Protein AF-A0A164NKY0-F1 (afdb_monomer_lite)

Structure (mmCIF, N/CA/C/O backbone):
data_AF-A0A164NKY0-F1
#
_entry.id   AF-A0A164NKY0-F1
#
loop_
_atom_site.group_PDB
_atom_site.id
_atom_site.type_symbol
_atom_site.label_atom_id
_atom_site.label_alt_id
_atom_site.label_comp_id
_atom_site.label_asym_id
_atom_site.label_entity_id
_atom_site.label_seq_id
_atom_site.pdbx_PDB_ins_code
_atom_site.Cartn_x
_atom_site.Cartn_y
_atom_site.Cartn_z
_atom_site.occupancy
_atom_site.B_iso_or_equiv
_atom_site.auth_seq_id
_atom_site.auth_comp_id
_atom_site.auth_asym_id
_atom_site.auth_atom_id
_atom_site.pdbx_PDB_model_num
ATOM 1 N N . MET A 1 1 ? 16.008 -8.979 -1.011 1.00 47.66 1 MET A N 1
ATOM 2 C CA . MET A 1 1 ? 15.464 -9.259 -2.356 1.00 47.66 1 MET A CA 1
ATOM 3 C C . MET A 1 1 ? 15.990 -10.610 -2.784 1.00 47.66 1 MET A C 1
ATOM 5 O O . MET A 1 1 ? 17.204 -10.766 -2.789 1.00 47.66 1 MET A O 1
ATOM 9 N N . LEU A 1 2 ? 15.122 -11.589 -3.060 1.00 45.28 2 LEU A N 1
ATOM 10 C CA . LEU A 1 2 ? 15.599 -12.818 -3.696 1.00 45.28 2 LEU A CA 1
ATOM 11 C C . LEU A 1 2 ? 16.112 -12.470 -5.105 1.00 45.28 2 LEU A C 1
ATOM 13 O O . LEU A 1 2 ? 15.476 -11.650 -5.774 1.00 45.28 2 LEU A O 1
ATOM 17 N N . PRO A 1 3 ? 17.223 -13.071 -5.559 1.00 47.56 3 PRO A N 1
ATOM 18 C CA . PRO A 1 3 ? 17.663 -12.946 -6.94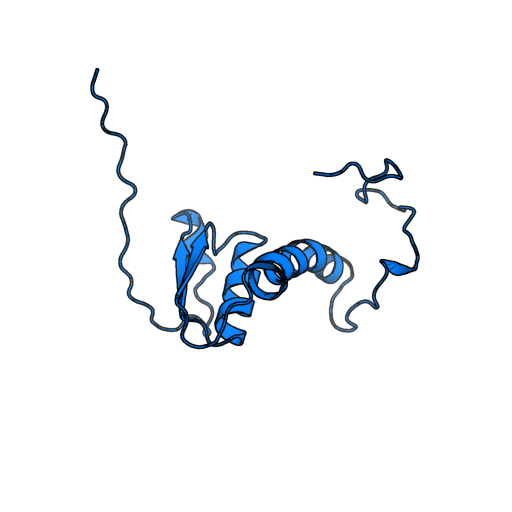1 1.00 47.56 3 PRO A CA 1
ATOM 19 C C . PRO A 1 3 ? 16.525 -13.362 -7.873 1.00 47.56 3 PRO A C 1
ATOM 21 O O . PRO A 1 3 ? 15.859 -14.370 -7.623 1.00 47.56 3 PRO A O 1
ATOM 24 N N . ASN A 1 4 ? 16.295 -12.611 -8.953 1.00 55.75 4 ASN A N 1
ATOM 25 C CA . ASN A 1 4 ? 15.495 -13.143 -10.048 1.00 55.75 4 ASN A CA 1
ATOM 26 C C . ASN A 1 4 ? 16.246 -14.383 -10.567 1.00 55.75 4 ASN A C 1
ATOM 28 O O . ASN A 1 4 ? 17.385 -14.219 -11.005 1.00 55.75 4 ASN A O 1
ATOM 32 N N . PRO A 1 5 ? 15.669 -15.599 -10.536 1.00 56.28 5 PRO A N 1
ATOM 33 C CA . PRO A 1 5 ? 16.366 -16.809 -10.984 1.00 56.28 5 PRO A CA 1
ATOM 34 C C . PRO A 1 5 ? 16.797 -16.753 -12.461 1.00 56.28 5 PRO A C 1
ATOM 36 O O . PRO A 1 5 ? 17.580 -17.586 -12.898 1.00 56.28 5 PRO A O 1
ATOM 39 N N . HIS A 1 6 ? 16.321 -15.755 -13.216 1.00 62.19 6 HIS A N 1
ATOM 40 C CA . HIS A 1 6 ? 16.666 -15.506 -14.616 1.00 62.19 6 HIS A CA 1
ATOM 41 C C . HIS A 1 6 ? 17.584 -14.289 -14.838 1.00 62.19 6 HIS A C 1
ATOM 43 O O . HIS A 1 6 ? 17.803 -13.910 -15.981 1.00 62.19 6 HIS A O 1
ATOM 49 N N . GLY A 1 7 ? 18.095 -13.646 -13.780 1.00 60.97 7 GLY A N 1
ATOM 50 C CA . GLY A 1 7 ? 19.156 -12.625 -13.848 1.00 60.97 7 GLY A CA 1
ATOM 51 C C . GLY A 1 7 ? 18.823 -11.282 -14.520 1.00 60.97 7 GLY A C 1
ATOM 52 O O . GLY A 1 7 ? 19.554 -10.319 -14.315 1.00 60.97 7 GLY A O 1
ATOM 53 N N . HIS A 1 8 ? 17.736 -11.172 -15.286 1.00 72.94 8 HIS A N 1
ATOM 54 C CA . HIS A 1 8 ? 17.423 -9.975 -16.076 1.00 72.94 8 HIS A CA 1
ATOM 55 C C . HIS A 1 8 ? 16.369 -9.087 -15.392 1.00 72.94 8 HIS A C 1
ATOM 57 O O . HIS A 1 8 ? 15.423 -9.588 -14.776 1.00 72.94 8 HIS A O 1
ATOM 63 N N . GLY A 1 9 ? 16.543 -7.766 -15.485 1.00 79.75 9 GLY A N 1
ATOM 64 C CA . GLY A 1 9 ? 15.544 -6.764 -15.096 1.00 79.75 9 GLY A CA 1
ATOM 65 C C . GLY A 1 9 ? 14.626 -6.386 -16.264 1.00 79.75 9 GLY A C 1
ATOM 66 O O . GLY A 1 9 ? 14.831 -6.832 -17.386 1.00 79.75 9 GLY A O 1
ATOM 67 N N . THR A 1 10 ? 13.623 -5.545 -16.010 1.00 85.75 10 THR A N 1
ATOM 68 C CA . THR A 1 10 ? 12.637 -5.116 -17.025 1.00 85.75 10 THR A CA 1
ATOM 69 C C . THR A 1 10 ? 12.901 -3.718 -17.590 1.00 85.75 10 THR A C 1
ATOM 71 O O . THR A 1 10 ? 12.074 -3.188 -18.321 1.00 85.75 10 THR A O 1
ATOM 74 N N . ALA A 1 11 ? 14.028 -3.091 -17.244 1.00 88.06 11 ALA A N 1
ATOM 75 C CA . ALA A 1 11 ? 14.463 -1.820 -17.827 1.00 88.06 11 ALA A CA 1
ATOM 76 C C . ALA A 1 11 ? 15.191 -2.072 -19.161 1.00 88.06 11 ALA A C 1
ATOM 78 O O . ALA A 1 11 ? 16.393 -1.847 -19.276 1.00 88.06 11 ALA A O 1
ATOM 79 N N . ALA A 1 12 ? 14.457 -2.613 -20.129 1.00 87.88 12 ALA A N 1
ATOM 80 C CA . ALA A 1 12 ? 14.919 -2.988 -21.461 1.00 87.88 12 ALA A CA 1
ATOM 81 C C . ALA A 1 12 ? 13.740 -2.897 -22.444 1.00 87.88 12 ALA A C 1
ATOM 83 O O . ALA A 1 12 ? 12.588 -2.869 -22.008 1.00 87.88 12 ALA A O 1
ATOM 84 N N . GLU A 1 13 ? 14.014 -2.860 -23.750 1.00 87.69 13 GLU A N 1
ATOM 85 C CA . GLU A 1 13 ? 12.959 -2.889 -24.780 1.00 87.69 13 GLU A CA 1
ATOM 86 C C . GLU A 1 13 ? 12.139 -4.183 -24.707 1.00 87.69 13 GLU A C 1
ATOM 88 O O . GLU A 1 13 ? 10.921 -4.165 -24.872 1.00 87.69 13 GLU A O 1
ATOM 93 N N . GLU A 1 14 ? 12.802 -5.290 -24.371 1.00 85.94 14 GLU A N 1
ATOM 94 C CA . GLU A 1 14 ? 12.193 -6.599 -24.179 1.00 85.94 14 GLU A CA 1
ATOM 95 C C . GLU A 1 14 ? 12.794 -7.288 -22.952 1.00 85.94 14 GLU A C 1
ATOM 97 O O . GLU A 1 14 ? 13.980 -7.145 -22.646 1.00 85.94 14 GLU A O 1
ATOM 102 N N . ALA A 1 15 ? 11.976 -8.063 -22.239 1.00 85.81 15 ALA A N 1
ATOM 103 C CA . ALA A 1 15 ? 12.429 -8.852 -21.103 1.00 85.81 15 ALA A CA 1
ATOM 104 C C . ALA A 1 15 ? 11.730 -10.220 -21.090 1.00 85.81 15 ALA A C 1
ATOM 106 O O . ALA A 1 15 ? 10.498 -10.276 -21.161 1.00 85.81 15 ALA A O 1
ATOM 107 N N . PRO A 1 16 ? 12.476 -11.334 -20.963 1.00 85.00 16 PRO A N 1
ATOM 108 C CA . PRO A 1 16 ? 11.868 -12.649 -20.829 1.00 85.00 16 PRO A CA 1
ATOM 109 C C . PRO A 1 16 ? 11.110 -12.744 -19.499 1.00 85.00 16 PRO A C 1
ATOM 111 O O . PRO A 1 16 ? 11.607 -12.335 -18.447 1.00 85.00 16 PRO A O 1
ATOM 114 N N . GLY A 1 17 ? 9.908 -13.318 -19.534 1.00 82.69 17 GLY A N 1
ATOM 115 C CA . GLY A 1 17 ? 9.051 -13.456 -18.361 1.00 82.69 17 GLY A CA 1
ATOM 116 C C . GLY A 1 17 ? 8.293 -14.783 -18.359 1.00 82.69 17 GLY A C 1
ATOM 117 O O . GLY A 1 17 ? 7.820 -15.219 -19.408 1.00 82.69 17 GLY A O 1
ATOM 118 N N . PRO A 1 18 ? 8.145 -15.448 -17.200 1.00 81.94 18 PRO A N 1
ATOM 119 C CA . PRO A 1 18 ? 7.394 -16.692 -17.124 1.00 81.94 18 PRO A CA 1
ATOM 120 C C . PRO A 1 18 ? 5.896 -16.416 -17.311 1.00 81.94 18 PRO A C 1
ATOM 122 O O . PRO A 1 18 ? 5.313 -15.605 -16.586 1.00 81.94 18 PRO A O 1
ATOM 125 N N . THR A 1 19 ? 5.253 -17.140 -18.231 1.00 85.38 19 THR A N 1
ATOM 126 C CA . THR A 1 19 ? 3.825 -16.995 -18.573 1.00 85.38 19 THR A CA 1
ATOM 127 C C . THR A 1 19 ? 2.890 -16.953 -17.354 1.00 85.38 19 THR A C 1
ATOM 129 O O . THR A 1 19 ? 2.015 -16.088 -17.323 1.00 85.38 19 THR A O 1
ATOM 132 N N . PRO A 1 20 ? 3.081 -17.768 -16.291 1.00 87.94 20 PRO A N 1
ATOM 133 C CA . PRO A 1 20 ? 2.217 -17.720 -15.107 1.00 87.94 20 PRO A CA 1
ATOM 134 C C . PRO A 1 20 ? 2.265 -16.404 -14.312 1.00 87.94 20 PRO A C 1
ATOM 136 O O . PRO A 1 20 ? 1.381 -16.160 -13.487 1.00 87.94 20 PRO A O 1
ATOM 139 N N . ARG A 1 21 ? 3.282 -15.553 -14.517 1.00 82.31 21 ARG A N 1
ATOM 140 C CA . ARG A 1 21 ? 3.380 -14.223 -13.882 1.00 82.31 21 ARG A CA 1
ATOM 141 C C . ARG A 1 21 ? 2.721 -13.119 -14.697 1.00 82.31 21 ARG A C 1
ATOM 143 O O . ARG A 1 21 ? 2.538 -12.026 -14.170 1.00 82.31 21 ARG A O 1
ATOM 150 N N . LEU A 1 22 ? 2.335 -13.394 -15.940 1.00 86.62 22 LEU A N 1
ATOM 151 C CA . LEU A 1 22 ? 1.628 -12.425 -16.761 1.00 86.62 22 LEU A CA 1
ATOM 152 C C . LEU A 1 22 ? 0.175 -12.305 -16.297 1.00 86.62 22 LEU A C 1
ATOM 154 O O . LEU A 1 22 ? -0.461 -13.268 -15.854 1.00 86.62 22 LEU A O 1
ATOM 158 N N . ARG A 1 23 ? -0.344 -11.085 -16.369 1.00 90.12 23 ARG A N 1
ATOM 159 C CA . ARG A 1 23 ? -1.745 -10.757 -16.112 1.00 90.12 23 ARG A CA 1
ATOM 160 C C . ARG A 1 23 ? -2.234 -9.856 -17.244 1.00 90.12 23 ARG A C 1
ATOM 162 O O . ARG A 1 23 ? -1.426 -9.095 -17.778 1.00 90.12 23 ARG A O 1
ATOM 169 N N . PRO A 1 24 ? -3.521 -9.924 -17.621 1.00 90.44 24 PRO A N 1
ATOM 170 C CA . PRO A 1 24 ? -4.072 -9.014 -18.615 1.00 90.44 24 PRO A CA 1
ATOM 171 C C . PRO A 1 24 ? -3.881 -7.557 -18.188 1.00 90.44 24 PRO A C 1
ATOM 173 O O . PRO A 1 24 ? -4.149 -7.204 -17.038 1.00 90.44 24 PRO A O 1
ATOM 176 N N . GLN A 1 25 ? -3.452 -6.708 -19.119 1.00 88.25 25 GLN A N 1
ATOM 177 C CA . GLN A 1 25 ? -3.406 -5.270 -18.887 1.00 88.25 25 GLN A CA 1
ATOM 178 C C . GLN A 1 25 ? -4.830 -4.718 -18.719 1.00 88.25 25 GLN A C 1
ATOM 180 O O . GLN A 1 25 ? -5.772 -5.133 -19.400 1.00 88.25 25 GLN A O 1
ATOM 185 N N . VAL A 1 26 ? -4.984 -3.743 -17.825 1.00 88.56 26 VAL A N 1
ATOM 186 C CA . VAL A 1 26 ? -6.237 -3.004 -17.658 1.00 88.56 26 VAL A CA 1
ATOM 187 C C . VAL A 1 26 ? -6.479 -2.145 -18.900 1.00 88.56 26 VAL A C 1
ATOM 189 O O . VAL A 1 26 ? -5.679 -1.269 -19.213 1.00 88.56 26 VAL A O 1
ATOM 192 N N . ARG A 1 27 ? -7.601 -2.375 -19.595 1.00 89.81 27 ARG A N 1
ATOM 193 C CA . ARG A 1 27 ? -7.896 -1.793 -20.923 1.00 89.81 27 ARG A CA 1
ATOM 194 C C . ARG A 1 27 ? -7.930 -0.261 -20.971 1.00 89.81 27 ARG A C 1
ATOM 196 O O . ARG A 1 27 ? -7.762 0.306 -22.041 1.00 89.81 27 ARG A O 1
ATOM 203 N N . HIS A 1 28 ? -8.172 0.391 -19.837 1.00 93.06 28 HIS A N 1
ATOM 204 C CA . HIS A 1 28 ? -8.297 1.849 -19.742 1.00 93.06 28 HIS A CA 1
ATOM 205 C C . HIS A 1 28 ? -7.014 2.543 -19.266 1.00 93.06 28 HIS A C 1
ATOM 207 O O . HIS A 1 28 ? -7.012 3.761 -19.132 1.00 93.06 28 HIS A O 1
ATOM 213 N N . LEU A 1 29 ? -5.946 1.787 -18.987 1.00 90.88 29 LEU A N 1
ATOM 214 C CA . LEU A 1 29 ? -4.644 2.335 -18.617 1.00 90.88 29 LEU A CA 1
ATOM 215 C C . LEU A 1 29 ? -3.688 2.241 -19.799 1.00 90.88 29 LEU A C 1
ATOM 217 O O . LEU A 1 29 ? -3.597 1.197 -20.458 1.00 90.88 29 LEU A O 1
ATOM 221 N N . SER A 1 30 ? -2.919 3.305 -20.017 1.00 94.00 30 SER A N 1
ATOM 222 C CA . SER A 1 30 ? -1.763 3.248 -20.907 1.00 94.00 30 SER A CA 1
AT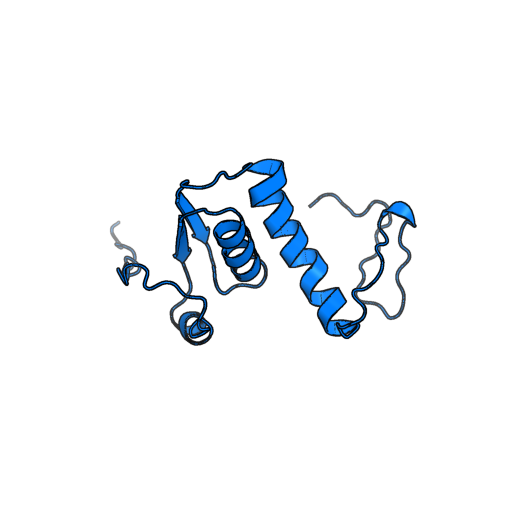OM 223 C C . SER A 1 30 ? -0.747 2.217 -20.406 1.00 94.00 30 SER A C 1
ATOM 225 O O . SER A 1 30 ? -0.733 1.829 -19.235 1.00 94.00 30 SER A O 1
ATOM 227 N N . HIS A 1 31 ? 0.145 1.776 -21.292 1.00 89.62 31 HIS A N 1
ATOM 228 C CA . HIS A 1 31 ? 1.179 0.810 -20.923 1.00 89.62 31 HIS A CA 1
ATOM 229 C C . HIS A 1 31 ? 2.110 1.336 -19.812 1.00 89.62 31 HIS A C 1
ATOM 231 O O . HIS A 1 31 ? 2.498 0.582 -18.917 1.00 89.62 31 HIS A O 1
ATOM 237 N N . ILE A 1 32 ? 2.405 2.643 -19.823 1.00 91.19 32 ILE A N 1
ATOM 238 C CA . ILE A 1 32 ? 3.215 3.314 -18.796 1.00 91.19 32 ILE A CA 1
ATOM 239 C C . ILE A 1 32 ? 2.503 3.293 -17.442 1.00 91.19 32 ILE A C 1
ATOM 241 O O . ILE A 1 32 ? 3.101 2.911 -16.436 1.00 91.19 32 ILE A O 1
ATOM 245 N N . GLU A 1 33 ? 1.218 3.647 -17.407 1.00 90.94 33 GLU A N 1
ATOM 246 C CA . GLU A 1 33 ? 0.430 3.636 -16.170 1.00 90.94 33 GLU A CA 1
ATOM 247 C C . GLU A 1 33 ? 0.280 2.218 -15.615 1.00 90.94 33 GLU A C 1
ATOM 249 O O . GLU A 1 33 ? 0.527 1.989 -14.431 1.00 90.94 33 GLU A O 1
ATOM 254 N N . ALA A 1 34 ? -0.062 1.247 -16.467 1.00 90.12 34 ALA A N 1
ATOM 255 C CA . ALA A 1 34 ? -0.208 -0.149 -16.060 1.00 90.12 34 ALA A CA 1
ATOM 256 C C . ALA A 1 34 ? 1.096 -0.713 -15.464 1.00 90.12 34 ALA A C 1
ATOM 258 O O . ALA A 1 34 ? 1.077 -1.374 -14.419 1.00 90.12 34 ALA A O 1
ATOM 259 N N . SER A 1 35 ? 2.235 -0.398 -16.087 1.00 88.38 35 SER A N 1
ATOM 260 C CA . SER A 1 35 ? 3.558 -0.820 -15.616 1.00 88.38 35 SER A CA 1
ATOM 261 C C . SER A 1 35 ? 3.935 -0.164 -14.284 1.00 88.38 35 SER A C 1
ATOM 263 O O . SER A 1 35 ? 4.409 -0.847 -13.374 1.00 88.38 35 SER A O 1
ATOM 265 N N . ALA A 1 36 ? 3.671 1.137 -14.126 1.00 87.88 36 ALA A N 1
ATOM 266 C CA . ALA A 1 36 ? 4.004 1.884 -12.911 1.00 87.88 36 ALA A CA 1
ATOM 267 C C . ALA A 1 36 ? 3.192 1.434 -11.683 1.00 87.88 36 ALA A C 1
ATOM 269 O O . ALA A 1 36 ? 3.713 1.389 -10.567 1.00 87.88 36 ALA A O 1
ATOM 270 N N . VAL A 1 37 ? 1.918 1.086 -11.881 1.00 90.19 37 VAL A N 1
ATOM 271 C CA . VAL A 1 37 ? 1.002 0.709 -10.792 1.00 90.19 37 VAL A CA 1
ATOM 272 C C . VAL A 1 37 ? 1.338 -0.670 -10.224 1.00 90.19 37 VAL A C 1
ATOM 274 O O . VAL A 1 37 ? 1.298 -0.860 -9.008 1.00 90.19 37 VAL A O 1
ATOM 277 N N . THR A 1 38 ? 1.674 -1.632 -11.088 1.00 89.50 38 THR A N 1
ATOM 278 C CA . THR A 1 38 ? 1.680 -3.063 -10.743 1.00 89.50 38 THR A CA 1
ATOM 279 C C . THR A 1 38 ? 2.583 -3.390 -9.553 1.00 89.50 38 THR A C 1
ATOM 281 O O . THR A 1 38 ? 2.119 -3.985 -8.581 1.00 89.50 38 THR A O 1
ATOM 284 N N . LEU A 1 39 ? 3.854 -2.974 -9.582 1.00 91.00 39 LEU A N 1
ATOM 285 C CA . LEU A 1 39 ? 4.802 -3.301 -8.510 1.00 91.00 39 LEU A CA 1
ATOM 286 C C . LEU A 1 39 ? 4.381 -2.684 -7.169 1.00 91.00 39 LEU A C 1
ATOM 288 O O . LEU A 1 39 ? 4.357 -3.362 -6.141 1.00 91.00 39 LEU A O 1
ATOM 292 N N . ALA A 1 40 ? 4.040 -1.397 -7.177 1.00 93.94 40 ALA A N 1
ATOM 293 C CA . ALA A 1 40 ? 3.734 -0.662 -5.960 1.00 93.94 40 ALA A CA 1
ATOM 294 C C . ALA A 1 40 ? 2.403 -1.103 -5.328 1.00 93.94 40 ALA A C 1
ATOM 296 O O . ALA A 1 40 ? 2.340 -1.317 -4.115 1.00 93.94 40 ALA A O 1
ATOM 297 N N . ALA A 1 41 ? 1.363 -1.298 -6.143 1.00 94.44 41 ALA A N 1
ATOM 298 C CA . ALA A 1 41 ? 0.054 -1.738 -5.674 1.00 94.44 41 ALA A CA 1
ATOM 299 C C . ALA A 1 41 ? 0.083 -3.181 -5.148 1.00 94.44 41 ALA A C 1
ATOM 301 O O . ALA A 1 41 ? -0.471 -3.440 -4.079 1.00 94.44 41 ALA A O 1
ATOM 302 N N . LEU A 1 42 ? 0.771 -4.104 -5.836 1.00 94.62 42 LEU A N 1
ATOM 303 C CA . LEU A 1 42 ? 0.920 -5.482 -5.352 1.00 94.62 42 LEU A CA 1
ATOM 304 C C . LEU A 1 42 ? 1.712 -5.537 -4.046 1.00 94.62 42 LEU A C 1
ATOM 306 O O . LEU A 1 42 ? 1.322 -6.267 -3.142 1.00 94.62 42 LEU A O 1
ATOM 310 N N . THR A 1 43 ? 2.758 -4.717 -3.905 1.00 96.44 43 THR A N 1
ATOM 311 C CA . THR A 1 43 ? 3.514 -4.625 -2.645 1.00 96.44 43 THR A CA 1
ATOM 312 C C . THR A 1 43 ? 2.610 -4.178 -1.493 1.00 96.44 43 THR A C 1
ATOM 314 O O . THR A 1 43 ? 2.617 -4.781 -0.420 1.00 96.44 43 THR A O 1
ATOM 317 N N . ALA A 1 44 ? 1.794 -3.141 -1.713 1.00 97.62 44 ALA A N 1
ATOM 318 C CA . ALA A 1 44 ? 0.844 -2.664 -0.710 1.00 97.62 44 ALA A CA 1
ATOM 319 C C . ALA A 1 44 ? -0.217 -3.722 -0.366 1.00 97.62 44 ALA A C 1
ATOM 321 O O . ALA A 1 44 ? -0.538 -3.911 0.809 1.00 97.62 44 ALA A O 1
ATOM 322 N N . TRP A 1 45 ? -0.739 -4.426 -1.375 1.00 97.38 45 TRP A N 1
ATOM 323 C CA . TRP A 1 45 ? -1.710 -5.500 -1.186 1.00 97.38 45 TRP A CA 1
ATOM 324 C C . TRP A 1 45 ? -1.124 -6.646 -0.364 1.00 97.38 45 TRP A C 1
ATOM 326 O O . TRP A 1 45 ? -1.692 -7.005 0.661 1.00 97.38 45 TRP A O 1
ATOM 336 N N . GLN A 1 46 ? 0.041 -7.166 -0.745 1.00 97.56 46 GLN A N 1
ATOM 337 C CA . GLN A 1 46 ? 0.695 -8.263 -0.030 1.00 97.56 46 GLN A CA 1
ATOM 338 C C . GLN A 1 46 ? 0.965 -7.912 1.434 1.00 97.56 46 GLN A C 1
ATOM 340 O O . GLN A 1 46 ? 0.752 -8.739 2.319 1.00 97.56 46 GLN A O 1
ATOM 345 N N . ALA A 1 47 ? 1.386 -6.675 1.707 1.00 97.75 47 ALA A N 1
ATOM 346 C CA . ALA A 1 47 ? 1.630 -6.217 3.067 1.00 97.75 47 ALA A CA 1
ATOM 347 C C . ALA A 1 47 ? 0.336 -6.131 3.892 1.00 97.75 47 ALA A C 1
ATOM 349 O O . ALA A 1 47 ? 0.281 -6.653 5.003 1.00 97.75 47 ALA A O 1
ATOM 350 N N . LEU A 1 48 ? -0.706 -5.478 3.370 1.00 98.12 48 LEU A N 1
ATOM 351 C CA . LEU A 1 48 ? -1.913 -5.178 4.148 1.00 98.12 48 LEU A CA 1
ATOM 352 C C . LEU A 1 48 ? -2.935 -6.315 4.163 1.00 98.12 48 LEU A C 1
ATOM 354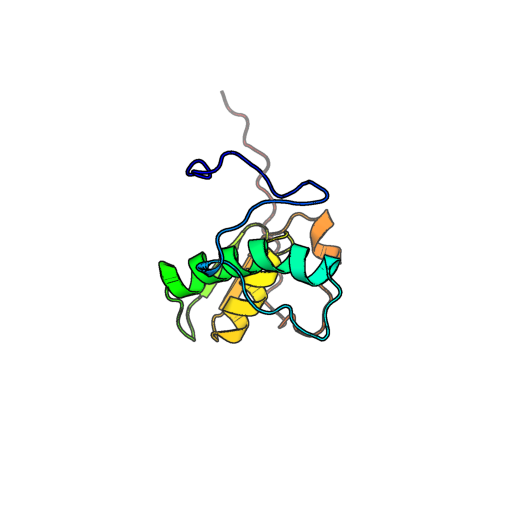 O O . LEU A 1 48 ? -3.596 -6.541 5.174 1.00 98.12 48 LEU A O 1
ATOM 358 N N . VAL A 1 49 ? -3.094 -6.998 3.038 1.00 97.50 49 VAL A N 1
ATOM 359 C CA . VAL A 1 49 ? -4.116 -8.022 2.834 1.00 97.50 49 VAL A CA 1
ATOM 360 C C . VAL A 1 49 ? -3.555 -9.394 3.143 1.00 97.50 49 VAL A C 1
ATOM 362 O O . VAL A 1 49 ? -4.078 -10.071 4.016 1.00 97.50 49 VAL A O 1
ATOM 365 N N . ASP A 1 50 ? -2.500 -9.796 2.442 1.00 97.75 50 ASP A N 1
ATOM 366 C CA . ASP A 1 50 ? -2.050 -11.187 2.514 1.00 97.75 50 ASP A CA 1
ATOM 367 C C . ASP A 1 50 ? -1.266 -11.443 3.811 1.00 97.75 50 ASP A C 1
ATOM 369 O O . ASP A 1 50 ? -1.398 -12.499 4.420 1.00 97.75 50 ASP A O 1
ATOM 373 N N . THR A 1 51 ? -0.474 -10.459 4.256 1.00 98.00 51 THR A N 1
ATOM 374 C CA . THR A 1 51 ? 0.403 -10.590 5.431 1.00 98.00 51 THR A CA 1
ATOM 375 C C . THR A 1 51 ? -0.252 -10.072 6.707 1.00 98.00 51 THR A C 1
ATOM 377 O O . THR A 1 51 ? -0.380 -10.810 7.679 1.00 98.00 51 THR A O 1
ATOM 380 N N . ALA A 1 52 ? -0.654 -8.796 6.736 1.00 97.06 52 ALA A N 1
ATOM 381 C CA . ALA A 1 52 ? -1.247 -8.195 7.932 1.00 97.06 52 ALA A CA 1
ATOM 382 C C . ALA A 1 52 ? -2.729 -8.553 8.116 1.00 97.06 52 ALA A C 1
ATOM 384 O O . ALA A 1 52 ? -3.246 -8.405 9.221 1.00 97.06 52 ALA A O 1
ATOM 385 N N . ASN A 1 53 ? -3.403 -8.993 7.045 1.00 97.81 53 ASN A N 1
ATOM 386 C CA . ASN A 1 53 ? -4.823 -9.340 7.017 1.00 97.81 53 ASN A CA 1
ATOM 387 C C . ASN A 1 53 ? -5.709 -8.320 7.748 1.00 97.81 53 ASN A C 1
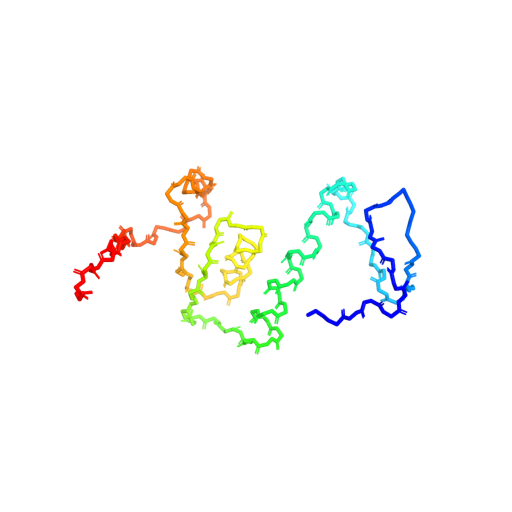ATOM 389 O O . ASN A 1 53 ? -6.475 -8.660 8.656 1.00 97.81 53 ASN A O 1
ATOM 393 N N . ILE A 1 54 ? -5.573 -7.048 7.364 1.00 97.81 54 ILE A N 1
ATOM 394 C CA . ILE A 1 54 ? -6.294 -5.958 8.022 1.00 97.81 54 ILE A CA 1
ATOM 395 C C . ILE A 1 54 ? -7.812 -6.126 7.895 1.00 97.81 54 ILE A C 1
ATOM 397 O O . ILE A 1 54 ? -8.336 -6.511 6.846 1.00 97.81 54 ILE A O 1
ATOM 401 N N . GLN A 1 55 ? -8.511 -5.777 8.969 1.00 97.12 55 GLN A N 1
ATOM 402 C CA . GLN A 1 55 ? -9.963 -5.850 9.096 1.00 97.12 55 GLN A CA 1
ATOM 403 C C . GLN A 1 55 ? -10.570 -4.457 9.269 1.00 97.12 55 GLN A C 1
ATOM 405 O O . GLN A 1 55 ? -9.909 -3.513 9.718 1.00 97.12 55 GLN A O 1
ATOM 410 N N . ALA A 1 56 ? -11.856 -4.337 8.946 1.00 97.62 56 ALA A N 1
ATOM 411 C CA . ALA A 1 56 ? -12.602 -3.105 9.157 1.00 97.62 56 ALA A CA 1
ATOM 412 C C . ALA A 1 56 ? -12.563 -2.671 10.635 1.00 97.62 56 ALA A C 1
ATOM 414 O O . ALA A 1 56 ? -12.565 -3.497 11.548 1.00 97.62 56 ALA A O 1
ATOM 415 N N . GLY A 1 57 ? -12.498 -1.361 10.876 1.00 95.94 57 GLY A N 1
ATOM 416 C CA . GLY A 1 57 ? -12.407 -0.778 12.218 1.00 95.94 57 GLY A CA 1
ATOM 417 C C . GLY A 1 57 ? -11.002 -0.779 12.836 1.00 95.94 57 GLY A C 1
ATOM 418 O O . GLY A 1 57 ? -10.770 -0.058 13.808 1.00 95.94 57 GLY A O 1
ATOM 419 N N . GLN A 1 58 ? -10.033 -1.508 12.271 1.00 97.69 58 GLN A N 1
ATOM 420 C CA . GLN A 1 58 ? -8.648 -1.457 12.744 1.00 97.69 58 GLN A CA 1
ATOM 421 C C . GLN A 1 58 ? -7.973 -0.127 12.389 1.00 97.69 58 GLN A C 1
ATOM 423 O O . GLN A 1 58 ? -8.313 0.530 11.404 1.00 97.69 58 GLN A O 1
ATOM 428 N N . ARG A 1 59 ? -6.977 0.271 13.187 1.00 97.56 59 ARG A N 1
ATOM 429 C CA . ARG A 1 59 ? -6.156 1.462 12.932 1.00 97.56 59 ARG A CA 1
ATOM 430 C C . ARG A 1 59 ? -4.844 1.046 12.281 1.00 97.56 59 ARG A C 1
ATOM 432 O O . ARG A 1 59 ? -4.141 0.198 12.820 1.00 97.56 59 ARG A O 1
ATOM 439 N N . VAL A 1 60 ? -4.500 1.673 11.160 1.00 97.00 60 VAL A N 1
ATOM 440 C CA . VAL A 1 60 ? -3.305 1.339 10.371 1.00 97.00 60 VAL A CA 1
ATOM 441 C C . VAL A 1 60 ? -2.424 2.576 10.230 1.00 97.00 60 VAL A C 1
ATOM 443 O O . VAL A 1 60 ? -2.872 3.603 9.717 1.00 97.00 60 VAL A O 1
ATOM 446 N N . LEU A 1 61 ? -1.169 2.479 10.679 1.00 97.0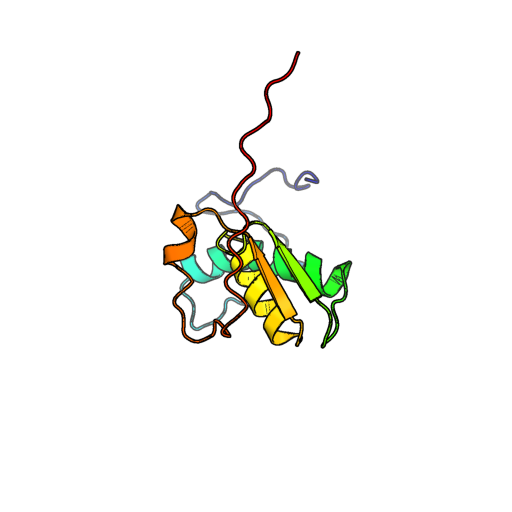0 61 LEU A N 1
ATOM 447 C CA . LEU A 1 61 ? -0.138 3.491 10.446 1.00 97.00 61 LEU A CA 1
ATOM 448 C C . LEU A 1 61 ? 0.588 3.185 9.132 1.00 97.00 61 LEU A C 1
ATOM 450 O O . LEU A 1 61 ? 1.168 2.115 8.978 1.00 97.00 61 LEU A O 1
ATOM 454 N N . ILE A 1 62 ? 0.579 4.136 8.203 1.00 95.81 62 ILE A N 1
ATOM 455 C CA . ILE A 1 62 ? 1.241 4.028 6.903 1.00 95.81 62 ILE A CA 1
ATOM 456 C C . ILE A 1 62 ? 2.379 5.038 6.848 1.00 95.81 62 ILE A C 1
ATOM 458 O O . ILE A 1 62 ? 2.165 6.252 6.810 1.00 95.81 62 ILE A O 1
ATOM 462 N N . HIS A 1 63 ? 3.607 4.530 6.822 1.00 94.62 63 HIS A N 1
ATOM 463 C CA . HIS A 1 63 ? 4.787 5.355 6.613 1.00 94.62 63 HIS A CA 1
ATOM 464 C C . HIS A 1 63 ? 4.934 5.761 5.150 1.00 94.62 63 HIS A C 1
ATOM 466 O O . HIS A 1 63 ? 4.631 4.981 4.250 1.00 94.62 63 HIS A O 1
ATOM 472 N N . ALA A 1 64 ? 5.427 6.982 4.924 1.00 93.12 64 ALA A N 1
ATOM 473 C CA . ALA A 1 64 ? 5.590 7.554 3.588 1.00 93.12 64 ALA A CA 1
ATOM 474 C C . ALA A 1 64 ? 4.305 7.427 2.742 1.00 93.12 64 ALA A C 1
ATOM 476 O O . ALA A 1 64 ? 4.348 6.999 1.590 1.00 93.12 64 ALA A O 1
ATOM 477 N N . ALA A 1 65 ? 3.162 7.807 3.320 1.00 94.31 65 ALA A N 1
ATOM 478 C CA . ALA A 1 65 ? 1.822 7.666 2.747 1.00 94.31 65 ALA A CA 1
ATOM 479 C C . ALA A 1 65 ? 1.649 8.350 1.376 1.00 94.31 65 ALA A C 1
ATOM 481 O O . ALA A 1 65 ? 0.850 7.896 0.568 1.00 94.31 65 ALA A O 1
ATOM 482 N N . ALA A 1 66 ? 2.441 9.382 1.074 1.00 92.25 66 ALA A N 1
ATOM 483 C CA . ALA A 1 66 ? 2.480 10.045 -0.234 1.00 92.25 66 ALA A CA 1
ATOM 484 C C . ALA A 1 66 ? 3.485 9.429 -1.237 1.00 92.25 66 ALA A C 1
ATOM 486 O O . ALA A 1 66 ? 3.630 9.927 -2.354 1.00 92.25 66 ALA A O 1
ATOM 487 N N . GLY A 1 67 ? 4.244 8.408 -0.829 1.00 91.38 67 GLY A N 1
ATOM 488 C CA . GLY A 1 67 ? 5.245 7.725 -1.651 1.00 91.38 67 GLY A CA 1
ATOM 489 C C . GLY A 1 67 ? 4.635 6.672 -2.579 1.00 91.38 67 GLY A C 1
ATOM 490 O O . GLY A 1 67 ? 3.449 6.365 -2.481 1.00 91.38 67 GLY A O 1
ATOM 491 N N . GLY A 1 68 ? 5.461 6.083 -3.452 1.00 92.44 68 GLY A N 1
ATOM 492 C CA . GLY A 1 68 ? 5.005 5.183 -4.523 1.00 92.44 68 GLY A CA 1
ATOM 493 C C . GLY A 1 68 ? 4.157 3.996 -4.052 1.00 92.44 68 GLY A C 1
ATOM 494 O O . GLY A 1 68 ? 3.147 3.698 -4.666 1.00 92.44 68 GLY A O 1
ATOM 495 N N . VAL A 1 69 ? 4.513 3.352 -2.935 1.00 96.38 69 VAL A N 1
ATOM 496 C CA . VAL A 1 69 ? 3.698 2.273 -2.332 1.00 96.38 69 VAL A CA 1
ATOM 497 C C . VAL A 1 69 ? 2.647 2.835 -1.376 1.00 96.38 69 VAL A C 1
ATOM 499 O O . VAL A 1 69 ? 1.506 2.373 -1.346 1.00 96.38 69 VAL A O 1
ATOM 502 N N . GLY A 1 70 ? 3.033 3.844 -0.589 1.00 95.75 70 GLY A N 1
ATOM 503 C CA . GLY A 1 70 ? 2.221 4.383 0.498 1.00 95.75 70 GLY A CA 1
ATOM 504 C C . GLY A 1 70 ? 0.854 4.869 0.034 1.00 95.75 70 GLY A C 1
ATOM 505 O O . GLY A 1 70 ? -0.143 4.592 0.700 1.00 95.75 70 GLY A O 1
ATOM 506 N N . HIS A 1 71 ? 0.770 5.503 -1.138 1.00 94.44 71 HIS A N 1
ATOM 507 C CA . HIS A 1 71 ? -0.510 6.040 -1.596 1.00 94.44 71 HIS A CA 1
ATOM 508 C C . HIS A 1 71 ? -1.500 4.930 -1.984 1.00 94.44 71 HIS A C 1
ATOM 510 O O . HIS A 1 71 ? -2.703 5.083 -1.769 1.00 94.44 71 HIS A O 1
ATOM 516 N N . PHE A 1 72 ? -1.019 3.790 -2.498 1.00 96.69 72 PHE A N 1
ATOM 517 C CA . PHE A 1 72 ? -1.857 2.610 -2.724 1.00 96.69 72 PHE A CA 1
ATOM 518 C C . PHE A 1 72 ? -2.252 1.963 -1.400 1.00 96.69 72 PHE A C 1
ATOM 520 O O . PHE A 1 72 ? -3.415 1.613 -1.220 1.00 96.69 72 PHE A O 1
ATOM 527 N N . ALA A 1 73 ? -1.323 1.869 -0.446 1.00 97.44 73 ALA A N 1
ATOM 528 C CA . ALA A 1 73 ? -1.607 1.339 0.884 1.00 97.44 73 ALA A CA 1
ATOM 529 C C . ALA A 1 73 ? -2.725 2.135 1.587 1.00 97.44 73 ALA A C 1
ATOM 531 O O . ALA A 1 73 ? -3.625 1.536 2.172 1.00 97.44 73 ALA A O 1
ATOM 532 N N . VAL A 1 74 ? -2.730 3.470 1.469 1.00 97.19 74 VAL A N 1
ATOM 533 C CA . VAL A 1 74 ? -3.808 4.329 1.997 1.00 97.19 74 VAL A CA 1
ATOM 534 C C . VAL A 1 74 ? -5.151 3.984 1.357 1.00 97.19 74 VAL A C 1
ATOM 536 O O . VAL A 1 74 ? -6.146 3.842 2.070 1.00 97.19 74 VAL A O 1
ATOM 539 N N . GLN A 1 75 ? -5.195 3.855 0.028 1.00 97.44 75 GLN A N 1
ATOM 540 C CA . GLN A 1 75 ? -6.427 3.530 -0.696 1.00 97.44 75 GLN A CA 1
ATOM 541 C C . GLN A 1 75 ? -6.950 2.140 -0.320 1.00 97.44 75 GLN A C 1
ATOM 543 O O . GLN A 1 75 ? -8.129 2.002 0.000 1.00 97.44 75 GLN A O 1
ATOM 548 N N . ILE A 1 76 ? -6.073 1.134 -0.283 1.00 97.88 76 ILE A N 1
ATOM 549 C CA . ILE A 1 76 ? -6.418 -0.247 0.076 1.00 97.88 76 ILE A CA 1
ATOM 550 C C . ILE A 1 76 ? -6.924 -0.317 1.519 1.00 97.88 76 ILE A C 1
ATOM 552 O O . ILE A 1 76 ? -7.993 -0.874 1.758 1.00 97.88 76 ILE A O 1
ATOM 556 N N . ALA A 1 77 ? -6.216 0.285 2.478 1.00 97.31 77 ALA A N 1
ATOM 557 C CA . ALA A 1 77 ? -6.626 0.268 3.881 1.00 97.31 77 ALA A CA 1
ATOM 558 C C . ALA A 1 77 ? -7.991 0.939 4.094 1.00 97.31 77 ALA A C 1
ATOM 560 O O . ALA A 1 77 ? -8.851 0.379 4.774 1.00 97.31 77 ALA A O 1
ATOM 561 N N . LYS A 1 78 ? -8.232 2.090 3.450 1.00 96.94 78 LYS A N 1
ATOM 562 C CA . LYS A 1 78 ? -9.548 2.746 3.474 1.00 96.94 78 LYS A CA 1
ATOM 563 C C . LYS A 1 78 ? -10.633 1.877 2.841 1.00 96.94 78 LYS A C 1
ATOM 565 O O . LYS A 1 78 ? -11.710 1.750 3.412 1.00 96.94 78 LYS A O 1
ATOM 570 N N . HIS A 1 79 ? -10.352 1.254 1.695 1.00 97.62 79 HIS A N 1
ATOM 571 C CA . HIS A 1 79 ? -11.296 0.360 1.021 1.00 97.62 79 HIS A CA 1
ATOM 572 C C . HIS A 1 79 ? -11.640 -0.877 1.870 1.00 97.62 79 HIS A C 1
ATOM 574 O O . HIS A 1 79 ? -12.760 -1.370 1.813 1.00 97.62 79 HIS A O 1
ATOM 580 N N . ARG A 1 80 ? -10.711 -1.337 2.719 1.00 97.19 80 ARG A N 1
ATOM 581 C CA . ARG A 1 80 ? -10.935 -2.401 3.713 1.00 97.19 80 ARG A CA 1
ATOM 582 C C . ARG A 1 80 ? -11.639 -1.931 4.993 1.00 97.19 80 ARG A C 1
ATOM 584 O O . ARG A 1 80 ? -11.803 -2.722 5.915 1.00 97.19 80 ARG A O 1
ATOM 591 N N . GLY A 1 81 ? -12.052 -0.666 5.072 1.00 95.69 81 GLY A N 1
ATOM 592 C CA . GLY A 1 81 ? -12.754 -0.112 6.232 1.00 95.69 81 GLY A CA 1
ATOM 593 C C . GLY A 1 81 ? -11.852 0.184 7.432 1.00 95.69 81 GLY A C 1
ATOM 594 O O . GLY A 1 81 ? -12.354 0.336 8.546 1.00 95.69 81 GLY A O 1
ATOM 595 N N . ALA A 1 82 ? -10.533 0.247 7.241 1.00 97.62 82 ALA A N 1
ATOM 596 C CA . ALA A 1 82 ? -9.597 0.600 8.300 1.00 97.62 82 ALA A CA 1
ATOM 597 C C . ALA A 1 82 ? -9.465 2.125 8.460 1.00 97.62 82 ALA A C 1
ATOM 599 O O . ALA A 1 82 ? -9.574 2.901 7.505 1.00 97.62 82 ALA A O 1
ATOM 600 N N . HIS A 1 83 ? -9.157 2.563 9.678 1.00 97.06 83 HIS A N 1
ATOM 601 C CA . HIS A 1 83 ? -8.816 3.947 9.980 1.00 97.06 83 HIS A CA 1
ATOM 602 C C . HIS A 1 83 ? -7.322 4.197 9.731 1.00 97.06 83 HIS A C 1
ATOM 604 O O . HIS A 1 83 ? -6.458 3.698 10.458 1.00 97.06 83 HIS A O 1
ATOM 610 N N . VAL A 1 84 ? -7.010 5.011 8.724 1.00 96.50 84 VAL A N 1
ATOM 611 C CA . VAL A 1 84 ? -5.633 5.247 8.267 1.00 96.50 84 VAL A CA 1
ATOM 612 C C . VAL A 1 84 ? -4.999 6.459 8.945 1.00 96.50 84 VAL A C 1
ATOM 614 O O . VAL A 1 84 ? -5.579 7.541 8.975 1.00 96.50 84 VAL A O 1
ATOM 617 N N . ILE A 1 85 ? -3.766 6.288 9.420 1.00 96.31 85 ILE A N 1
ATOM 618 C CA . ILE A 1 85 ? -2.881 7.356 9.895 1.00 96.31 85 ILE A CA 1
ATOM 619 C C . ILE A 1 85 ? -1.652 7.346 8.985 1.00 96.31 85 ILE A C 1
ATOM 621 O O . ILE A 1 85 ? -0.929 6.359 8.950 1.00 96.31 85 ILE A O 1
ATOM 625 N N . GLY A 1 86 ? -1.422 8.411 8.222 1.00 93.69 86 GLY A N 1
ATOM 626 C CA . GLY A 1 86 ? -0.296 8.501 7.289 1.00 93.69 86 GLY A CA 1
ATOM 627 C C . GLY A 1 86 ? 0.814 9.415 7.801 1.00 93.69 86 GLY A C 1
ATOM 628 O O . GLY A 1 86 ? 0.524 10.473 8.355 1.00 93.69 86 GLY A O 1
ATOM 629 N N . THR A 1 87 ? 2.081 9.052 7.579 1.00 93.38 87 THR A N 1
ATOM 630 C CA . THR A 1 87 ? 3.203 10.001 7.684 1.00 93.38 87 THR A CA 1
ATOM 631 C C . THR A 1 87 ? 3.736 10.349 6.299 1.00 93.38 87 THR A C 1
ATOM 633 O O . THR A 1 87 ? 3.888 9.478 5.446 1.00 93.38 87 THR A O 1
ATOM 636 N N . ALA A 1 88 ? 4.056 11.618 6.061 1.00 90.00 88 ALA A N 1
ATOM 637 C CA . ALA A 1 88 ? 4.664 12.088 4.818 1.00 90.00 88 ALA A CA 1
ATOM 638 C C . ALA A 1 88 ? 5.668 13.212 5.113 1.00 90.00 88 ALA A C 1
ATOM 640 O O . ALA A 1 88 ? 5.598 13.860 6.158 1.00 90.00 88 ALA A O 1
ATOM 641 N N . SER A 1 89 ? 6.612 13.466 4.204 1.00 82.44 89 SER A N 1
ATOM 642 C CA . SER A 1 89 ? 7.479 14.646 4.308 1.00 82.44 89 SER A CA 1
ATOM 643 C C . SER A 1 89 ? 6.680 15.915 3.999 1.00 82.44 89 SER A C 1
ATOM 645 O O . SER A 1 89 ? 5.718 15.880 3.230 1.00 82.44 89 SER A O 1
ATOM 647 N N . SER A 1 90 ? 7.064 17.059 4.571 1.00 71.06 90 SER A N 1
ATOM 648 C CA . SER A 1 90 ? 6.372 18.349 4.375 1.00 71.06 90 SER A CA 1
ATOM 649 C C . SER A 1 90 ? 6.176 18.712 2.896 1.00 71.06 90 SER A C 1
ATOM 651 O O . SER A 1 90 ? 5.097 19.155 2.509 1.00 71.06 90 SER A O 1
ATOM 653 N N . ALA A 1 91 ? 7.172 18.438 2.048 1.00 68.75 91 ALA A N 1
ATOM 654 C CA . ALA A 1 91 ? 7.095 18.648 0.601 1.00 68.75 91 ALA A CA 1
ATOM 655 C C . ALA A 1 91 ? 6.030 17.769 -0.088 1.00 68.75 91 ALA A C 1
ATOM 657 O O . ALA A 1 91 ? 5.418 18.190 -1.069 1.00 68.75 91 ALA A O 1
ATOM 658 N N . ALA A 1 92 ? 5.768 16.571 0.439 1.00 62.59 92 ALA A N 1
ATOM 659 C CA . ALA A 1 92 ? 4.839 15.607 -0.144 1.00 62.59 92 ALA A CA 1
ATOM 660 C C . ALA A 1 92 ? 3.364 15.843 0.246 1.00 62.59 92 ALA A C 1
ATOM 662 O O . ALA A 1 92 ? 2.471 15.408 -0.481 1.00 62.59 92 ALA A O 1
ATOM 663 N N . HIS A 1 93 ? 3.087 16.619 1.306 1.00 57.25 93 HIS A N 1
ATOM 664 C CA . HIS A 1 93 ? 1.718 16.945 1.750 1.00 57.25 93 HIS A CA 1
ATOM 665 C C . HIS A 1 93 ? 0.887 17.680 0.676 1.00 57.25 93 HIS A C 1
ATOM 667 O O . HIS A 1 93 ? -0.342 17.691 0.732 1.00 57.25 93 HIS A O 1
ATOM 673 N N . ARG A 1 94 ? 1.534 18.300 -0.324 1.00 46.47 94 ARG A N 1
ATOM 674 C CA . ARG A 1 94 ? 0.864 19.070 -1.386 1.00 46.47 94 ARG A CA 1
ATOM 675 C C . ARG A 1 94 ? 0.007 18.203 -2.325 1.00 46.47 94 ARG A C 1
ATOM 677 O O . ARG A 1 94 ? -0.923 18.740 -2.920 1.00 46.47 94 ARG A O 1
ATOM 684 N N . ARG A 1 95 ? 0.271 16.894 -2.442 1.00 49.41 95 ARG A N 1
ATOM 685 C CA . ARG A 1 95 ? -0.463 15.987 -3.352 1.00 49.41 95 ARG A CA 1
ATOM 686 C C . ARG A 1 95 ? -1.734 15.366 -2.755 1.00 49.41 95 ARG A C 1
ATOM 688 O O . ARG A 1 95 ? -2.569 14.889 -3.510 1.00 49.41 95 ARG A O 1
ATOM 695 N N . GLU A 1 96 ? -1.931 15.413 -1.437 1.00 48.28 96 GLU A N 1
ATOM 696 C CA . GLU A 1 96 ? -3.045 14.717 -0.762 1.00 48.28 96 GLU A CA 1
ATOM 697 C C . GLU A 1 96 ? -4.359 15.523 -0.694 1.00 48.28 96 GLU A C 1
ATOM 699 O O . GLU A 1 96 ? -5.326 15.094 -0.066 1.00 48.28 96 GLU A O 1
ATOM 704 N N . ARG A 1 97 ? -4.456 16.669 -1.384 1.00 44.19 97 ARG A N 1
ATOM 705 C CA . ARG A 1 97 ? -5.715 17.427 -1.532 1.00 44.19 97 ARG A CA 1
ATOM 706 C C . ARG A 1 97 ? -6.635 16.798 -2.592 1.00 44.19 97 ARG A C 1
ATOM 708 O O . ARG A 1 97 ? -7.082 17.478 -3.506 1.00 44.19 97 ARG A O 1
ATOM 715 N N . HIS A 1 98 ? -6.893 15.497 -2.485 1.00 38.69 98 HIS A N 1
ATOM 716 C CA . HIS A 1 98 ? -7.899 14.787 -3.278 1.00 38.69 98 HIS A CA 1
ATOM 717 C C . HIS A 1 98 ? -9.149 14.551 -2.402 1.00 38.69 98 HIS A C 1
ATOM 719 O O . HIS A 1 98 ? -8.983 14.192 -1.233 1.00 38.69 98 HIS A O 1
ATOM 725 N N . PRO A 1 99 ? -10.388 14.701 -2.917 1.00 38.28 99 PRO A N 1
ATOM 726 C CA . PRO A 1 99 ? -11.646 14.687 -2.142 1.00 38.28 99 PRO A CA 1
ATOM 727 C C . PRO A 1 99 ? -11.960 13.409 -1.332 1.00 38.28 99 PRO A C 1
ATOM 729 O O . PRO A 1 99 ? -12.963 13.361 -0.631 1.00 38.28 99 PRO A O 1
ATOM 732 N N . LEU A 1 100 ? -11.100 12.385 -1.370 1.00 43.81 100 LEU A N 1
ATOM 733 C CA . LEU A 1 100 ? -11.202 11.156 -0.562 1.00 43.81 100 LEU A CA 1
ATOM 734 C C . LEU A 1 100 ? -10.379 11.212 0.743 1.00 43.81 100 LEU A C 1
ATOM 736 O O . LEU A 1 100 ? -10.282 10.226 1.491 1.00 43.81 100 LEU A O 1
ATOM 740 N N . ALA A 1 101 ? -9.732 12.341 1.028 1.00 41.53 101 ALA A N 1
ATOM 741 C CA . ALA A 1 101 ? -9.173 12.609 2.342 1.00 41.53 101 ALA A CA 1
ATOM 742 C C . ALA A 1 101 ? -10.326 12.924 3.307 1.00 41.53 101 ALA A C 1
ATOM 744 O O . ALA A 1 101 ? -10.802 14.054 3.372 1.00 41.53 101 ALA A O 1
ATOM 745 N N . ALA A 1 102 ? -10.782 11.916 4.059 1.00 40.19 102 ALA A N 1
ATOM 746 C CA . ALA A 1 102 ? -11.594 12.161 5.245 1.00 40.19 102 ALA A CA 1
ATOM 747 C C . ALA A 1 102 ? -10.876 13.201 6.130 1.00 40.19 102 ALA A C 1
ATOM 749 O O . ALA A 1 102 ? -9.640 13.163 6.200 1.00 40.19 102 ALA A O 1
ATOM 750 N N . PRO A 1 103 ? -11.600 14.119 6.794 1.00 37.84 103 PRO A N 1
ATOM 751 C CA . PRO A 1 103 ? -11.007 15.072 7.724 1.00 37.84 103 PRO A CA 1
ATOM 752 C C . PRO A 1 103 ? -10.471 14.325 8.956 1.00 37.84 103 PRO A C 1
ATOM 754 O O . PRO A 1 103 ? -11.125 14.218 9.986 1.00 37.84 103 PRO A O 1
ATOM 757 N N . GLY A 1 104 ? -9.276 13.756 8.815 1.00 40.84 104 GLY A N 1
ATOM 758 C CA . GLY A 1 104 ? -8.507 13.127 9.874 1.00 40.84 104 GLY A CA 1
ATOM 759 C C . GLY A 1 104 ? -7.655 14.175 10.573 1.00 40.84 104 GLY A C 1
ATOM 760 O O . GLY A 1 104 ? -6.862 14.865 9.934 1.00 40.84 104 GLY A O 1
ATOM 761 N N . ASP A 1 105 ? -7.887 14.298 11.876 1.00 42.44 105 ASP A N 1
ATOM 762 C CA . ASP A 1 105 ? -7.112 15.001 12.897 1.00 42.44 105 ASP A CA 1
ATOM 763 C C . ASP A 1 105 ? -5.694 15.420 12.453 1.00 42.44 105 ASP A C 1
ATOM 765 O O . ASP A 1 105 ? -4.756 14.620 12.415 1.00 42.44 105 ASP A O 1
ATOM 769 N N . ARG A 1 106 ? -5.547 16.708 12.108 1.00 42.09 106 ARG A N 1
ATOM 770 C CA . ARG A 1 106 ? -4.301 17.342 11.642 1.00 42.09 106 ARG A CA 1
ATOM 771 C C . ARG A 1 106 ? -3.313 17.558 12.791 1.00 42.09 106 ARG A C 1
ATOM 773 O O . ARG A 1 106 ? -2.773 18.655 12.951 1.00 42.09 106 ARG A O 1
ATOM 780 N N . ARG A 1 107 ? -3.044 16.535 13.598 1.00 39.19 107 ARG A N 1
ATOM 781 C CA . ARG A 1 107 ? -1.938 16.583 14.554 1.00 39.19 107 ARG A CA 1
ATOM 782 C C . ARG A 1 107 ? -0.627 16.396 13.804 1.00 39.19 107 ARG A C 1
ATOM 784 O O . ARG A 1 107 ? -0.110 15.297 13.635 1.00 39.19 107 ARG A O 1
ATOM 791 N N . HIS A 1 108 ? -0.118 17.531 13.335 1.00 40.50 108 HIS A N 1
ATOM 792 C CA . HIS A 1 108 ? 1.268 17.728 12.953 1.00 40.50 108 HIS A CA 1
ATOM 793 C C . HIS A 1 108 ? 2.154 17.269 14.119 1.00 40.50 108 HIS A C 1
ATOM 795 O O . HIS A 1 108 ? 2.261 17.961 15.127 1.00 40.50 108 HIS A O 1
ATOM 801 N N . PHE A 1 109 ? 2.754 16.085 14.009 1.00 38.94 109 PHE A N 1
ATOM 802 C CA . PHE A 1 109 ? 3.834 15.686 14.902 1.00 38.94 109 PHE A CA 1
ATOM 803 C C . PHE A 1 109 ? 5.115 16.352 14.390 1.00 38.94 109 PHE A C 1
ATOM 805 O O . PHE A 1 109 ? 5.596 15.968 13.318 1.00 38.94 109 PHE A O 1
ATOM 812 N N . PRO A 1 110 ? 5.667 17.360 15.091 1.00 32.09 110 PRO A N 1
ATOM 813 C CA . PRO A 1 110 ? 6.932 17.943 14.683 1.00 32.09 110 PRO A CA 1
ATOM 814 C C . PRO A 1 110 ? 8.012 16.862 14.764 1.00 32.09 110 PRO A C 1
ATOM 816 O O . PRO A 1 110 ? 8.120 16.142 15.760 1.00 32.09 110 PRO A O 1
ATOM 819 N N . ALA A 1 111 ? 8.822 16.751 13.709 1.00 40.22 111 ALA A N 1
ATOM 820 C CA . ALA A 1 111 ? 10.040 15.959 13.748 1.00 40.22 111 ALA A CA 1
ATOM 821 C C . ALA A 1 111 ? 10.890 16.473 14.918 1.00 40.22 111 ALA A C 1
ATOM 823 O O . ALA A 1 111 ? 11.351 17.617 14.893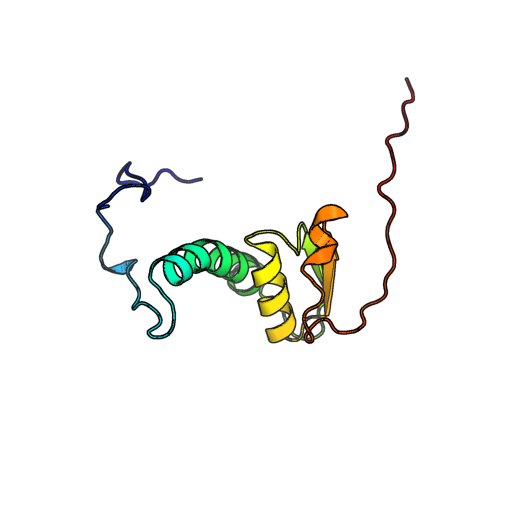 1.00 40.22 111 ALA A O 1
ATOM 824 N N . ARG A 1 112 ? 11.070 15.657 15.964 1.00 37.44 112 ARG A N 1
ATOM 825 C CA . ARG A 1 112 ? 12.019 15.969 17.036 1.00 37.44 112 ARG A CA 1
ATOM 826 C C . ARG A 1 112 ? 13.397 16.090 16.385 1.00 37.44 112 ARG A C 1
ATOM 828 O O . ARG A 1 112 ? 13.981 15.084 15.992 1.00 37.44 112 ARG A O 1
ATOM 835 N N . ARG A 1 113 ? 13.901 17.321 16.230 1.00 41.03 113 ARG A N 1
ATOM 836 C CA . ARG A 1 113 ? 15.322 17.551 15.942 1.00 41.03 113 ARG A CA 1
ATOM 837 C C . ARG A 1 113 ? 16.114 16.875 17.055 1.00 41.03 113 ARG A C 1
ATOM 839 O O . ARG A 1 113 ? 15.794 17.056 18.228 1.00 41.03 113 ARG A O 1
ATOM 846 N N . GLY A 1 114 ? 17.090 16.066 16.655 1.00 36.50 114 GLY A N 1
ATOM 847 C CA . GLY A 1 114 ? 17.916 15.271 17.550 1.00 36.50 114 GLY A CA 1
ATOM 848 C C . GLY A 1 114 ? 18.490 16.109 18.686 1.00 36.50 114 GLY A C 1
ATOM 849 O O . GLY A 1 114 ? 19.098 17.155 18.460 1.00 36.50 114 GLY A O 1
ATOM 850 N N . ALA A 1 115 ? 18.293 15.616 19.905 1.00 40.66 115 ALA A N 1
ATOM 851 C CA . ALA A 1 115 ? 19.101 16.003 21.040 1.00 40.66 115 ALA A CA 1
ATOM 852 C C . ALA A 1 115 ? 20.538 15.551 20.747 1.00 40.66 115 ALA A C 1
ATOM 854 O O . ALA A 1 115 ? 20.829 14.358 20.720 1.00 40.66 115 ALA A O 1
ATOM 855 N N . ARG A 1 116 ? 21.421 16.512 20.472 1.00 41.31 116 ARG A N 1
ATOM 856 C CA . ARG A 1 116 ? 22.849 16.336 20.731 1.00 41.31 116 ARG A CA 1
ATOM 857 C C . ARG A 1 116 ? 23.028 16.350 22.249 1.00 41.31 116 ARG A C 1
ATOM 859 O O . ARG A 1 116 ? 22.611 17.314 22.885 1.00 41.31 116 ARG A O 1
ATOM 866 N N . ALA A 1 117 ? 23.638 15.307 22.793 1.00 37.53 117 ALA A N 1
ATOM 867 C CA . ALA A 1 117 ? 24.236 15.291 24.123 1.00 37.53 117 ALA A CA 1
ATOM 868 C C . ALA A 1 117 ? 25.304 14.186 24.144 1.00 37.53 117 ALA A C 1
ATOM 870 O O . ALA A 1 117 ? 24.995 13.054 23.769 1.00 37.53 117 ALA A O 1
ATOM 871 N N . GLY A 1 118 ? 26.523 14.542 24.557 1.00 42.91 118 GLY A N 1
ATOM 872 C CA . GLY A 1 118 ? 27.687 13.662 24.687 1.00 42.91 118 GLY A CA 1
ATOM 873 C C . GLY A 1 118 ? 28.832 14.092 23.796 1.00 42.91 118 GLY A C 1
ATOM 874 O O . GLY A 1 118 ? 28.996 13.448 22.741 1.00 42.91 118 GLY A O 1
#

Sequence (118 aa):
MLPNPHGHGTAAEEAPGPTPRLRPQVRHLSHIEASAVTLAALTAWQALVDTANIQAGQRVLIHAAAGGVGHFAVQIAKHRGAHVIGTASSAAHRRERHPLAAPGDRRHFPARRGARAG

InterPro domains:
  IPR002364 Quinone oxidoreductase/zeta-crystallin, conserved site [PS01162] (57-78)
  IPR036291 NAD(P)-binding domain superfamily [SSF51735] (29-95)
  IPR050700 YIM1 and Zinc-containing Alcohol Dehydrogenase Families [PTHR11695] (4-92)

pLDDT: mean 78.39, std 22.49, range [32.09, 98.12]

Foldseek 3Di:
DPQPPVNDDPPDPDDDDDPVPDDDFDPPDDPVRSVLLVPLLVVLCCVVCVPVNDAAAAEDEFEQCLDSNNVNNVVVCVVRNYHYDYDHDPVSVVPPPDPPPDPPDPPDDPDPDDDDDD

Radius of gyration: 18.13 Å; chains: 1; bounding box: 40×37×50 Å

Secondary structure (DSSP, 8-state):
-PPPTT---S-SS-----GGG--PPPTTS-HHHHHHHHHHHHHHHIIIIIIS---TT-EEEETTTTSTTHHHHHHHHHHTT-EEEE---GGGGGG--STT------------------

Organism: NCBI:txid455432